Protein AF-A0A3P7NX68-F1 (afdb_monomer_lite)

Secondary structure (DSSP, 8-state):
----------EE--EE-SSTTSPPEE-GGGSTTS-TT-S-EEHHHHHHHHHTTS-S-HHHHHS-----THHHHHHHHHHHHHHH--

Radius of gyration: 24.5 Å; chains: 1; bounding box: 52×52×62 Å

Sequence (86 aa):
MSPHSFVLIPIFQILFHSAFHHGYHPITHLTKGCPVDKEFCPFETFEHRSLKFMPSNIEKECQRKEKSNRTKYTHRIRNKMWRLAI

Foldseek 3Di:
DDDPPPPPFDKDWDWDDPDPPDDTDTPQLVDPPAPVPDRIGGPVSNVVSCVVVDDPDPVVVPDDDDPPCVVVVVVVVVVVVVVVVD

Organism: Cylicostephanus goldi (NCBI:txid71465)

Structure (mmCIF, N/CA/C/O backbone):
data_AF-A0A3P7NX68-F1
#
_entry.id   AF-A0A3P7NX68-F1
#
loop_
_atom_site.group_PDB
_atom_site.id
_atom_site.type_symbol
_atom_site.label_atom_id
_atom_site.label_alt_id
_atom_site.label_comp_id
_atom_site.label_asym_id
_atom_site.label_entity_id
_atom_site.label_seq_id
_atom_site.pdbx_PDB_ins_code
_atom_site.Cartn_x
_atom_site.Cartn_y
_atom_site.Cartn_z
_atom_site.occupancy
_atom_site.B_iso_or_equiv
_atom_site.auth_seq_id
_atom_site.auth_comp_id
_atom_site.auth_asym_id
_atom_site.auth_atom_id
_atom_site.pdbx_PDB_model_num
ATOM 1 N N . MET A 1 1 ? 6.511 23.744 -33.057 1.00 40.00 1 MET A N 1
ATOM 2 C CA . MET A 1 1 ? 7.408 22.984 -32.158 1.00 40.00 1 MET A CA 1
ATOM 3 C C . MET A 1 1 ? 6.745 22.942 -30.793 1.00 40.00 1 MET A C 1
ATOM 5 O O . MET A 1 1 ? 6.827 23.917 -30.061 1.00 40.00 1 MET A O 1
ATOM 9 N N . SER A 1 2 ? 5.973 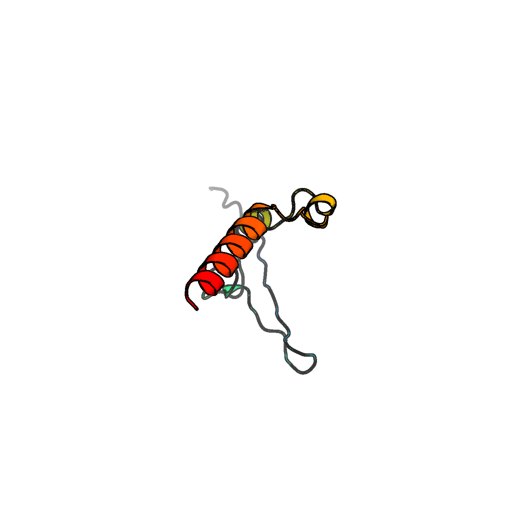21.891 -30.514 1.00 45.31 2 SER A N 1
ATOM 10 C CA . SER A 1 2 ? 5.247 21.749 -29.244 1.00 45.31 2 SER A CA 1
ATOM 11 C C . SER A 1 2 ? 6.156 21.112 -28.189 1.00 45.31 2 SER A C 1
ATOM 13 O O . SER A 1 2 ? 6.915 20.203 -28.534 1.00 45.31 2 SER A O 1
ATOM 15 N N . PRO A 1 3 ? 6.107 21.563 -26.926 1.00 57.28 3 PRO A N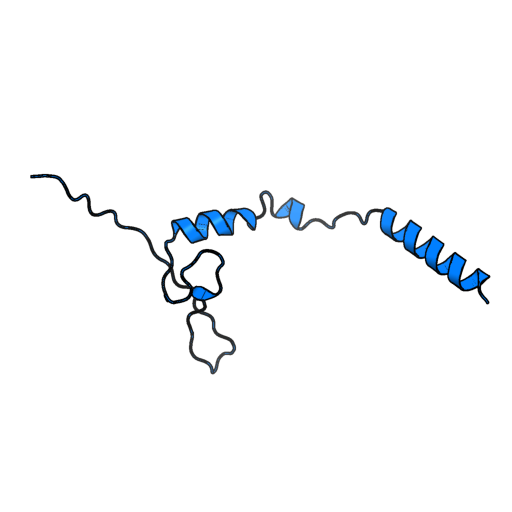 1
ATOM 16 C CA . PRO A 1 3 ? 6.96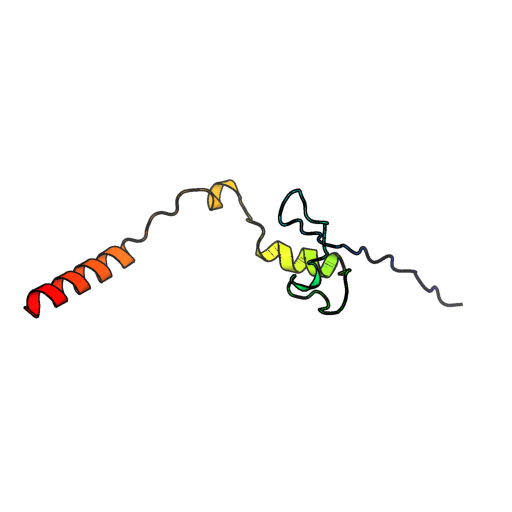7 21.044 -25.882 1.00 57.28 3 PRO A CA 1
ATOM 17 C C . PRO A 1 3 ? 6.406 19.690 -25.452 1.00 57.28 3 PRO A C 1
ATOM 19 O O . PRO A 1 3 ? 5.357 19.608 -24.818 1.00 57.28 3 PRO A O 1
ATOM 22 N N . HIS A 1 4 ? 7.092 18.606 -25.797 1.00 57.88 4 HIS A N 1
ATOM 23 C CA . HIS A 1 4 ? 6.909 17.361 -25.064 1.00 57.88 4 HIS A CA 1
ATOM 24 C C . HIS A 1 4 ? 7.588 17.555 -23.710 1.00 57.88 4 HIS A C 1
ATOM 26 O O . HIS A 1 4 ? 8.768 17.263 -23.539 1.00 57.88 4 HIS A O 1
ATOM 32 N N . SER A 1 5 ? 6.851 18.131 -22.763 1.00 56.88 5 SER A N 1
ATOM 33 C CA . SER A 1 5 ? 7.212 18.082 -21.354 1.00 56.88 5 SER A CA 1
ATOM 34 C C . SER A 1 5 ? 7.329 16.608 -20.973 1.00 56.88 5 SER A C 1
ATOM 36 O O . SER A 1 5 ? 6.326 15.903 -20.878 1.00 56.88 5 SER A O 1
ATOM 38 N N . PHE A 1 6 ? 8.557 16.118 -20.818 1.00 61.81 6 PHE A N 1
ATOM 39 C CA . PHE A 1 6 ? 8.817 14.797 -20.264 1.00 61.81 6 PHE A CA 1
ATOM 40 C C . PHE A 1 6 ? 8.368 14.815 -18.801 1.00 61.81 6 PHE A C 1
ATOM 42 O O . PHE A 1 6 ? 9.064 15.334 -17.931 1.00 61.81 6 PHE A O 1
ATOM 49 N N . VAL A 1 7 ? 7.169 14.299 -18.531 1.00 69.06 7 VAL A N 1
ATOM 50 C CA . VAL A 1 7 ? 6.690 14.093 -17.164 1.00 69.06 7 VAL A CA 1
ATOM 51 C C . VAL A 1 7 ? 7.459 12.902 -16.598 1.00 69.06 7 VAL A C 1
ATOM 53 O O . VAL A 1 7 ? 7.210 11.758 -16.973 1.00 69.06 7 VAL A O 1
ATOM 56 N N . LEU A 1 8 ? 8.430 13.169 -15.723 1.00 76.31 8 LEU A N 1
ATOM 57 C CA . LEU A 1 8 ? 9.070 12.130 -14.921 1.00 76.31 8 LEU A CA 1
ATOM 58 C C . LEU A 1 8 ? 8.043 11.624 -13.904 1.00 76.31 8 LEU A C 1
ATOM 60 O O . LEU A 1 8 ? 7.757 12.298 -12.918 1.00 76.31 8 LEU A O 1
ATOM 64 N N . ILE A 1 9 ? 7.464 10.453 -14.166 1.00 80.38 9 ILE A N 1
ATOM 65 C CA . ILE A 1 9 ? 6.546 9.793 -13.236 1.00 80.38 9 ILE A CA 1
ATOM 66 C C . ILE A 1 9 ? 7.385 8.905 -12.309 1.00 80.38 9 ILE A C 1
ATOM 68 O O . ILE A 1 9 ? 7.992 7.944 -12.793 1.00 80.38 9 ILE A O 1
ATOM 72 N N . PRO A 1 10 ? 7.438 9.186 -10.996 1.00 90.69 10 PRO A N 1
ATOM 73 C CA . PRO A 1 10 ? 8.114 8.307 -10.056 1.00 90.69 10 PRO A CA 1
ATOM 74 C C . PRO A 1 10 ? 7.435 6.932 -10.027 1.00 90.69 10 PRO A C 1
ATOM 76 O O . PRO A 1 10 ? 6.206 6.819 -9.997 1.00 90.69 10 PRO A O 1
ATOM 79 N N . ILE A 1 11 ? 8.252 5.880 -10.023 1.00 91.62 11 ILE A N 1
ATOM 80 C CA . ILE A 1 11 ? 7.822 4.481 -9.944 1.00 91.62 11 ILE A CA 1
ATOM 81 C C . ILE A 1 11 ? 8.440 3.819 -8.716 1.00 91.62 11 ILE A C 1
ATOM 83 O O . ILE A 1 11 ? 9.528 4.191 -8.283 1.00 91.62 11 ILE A O 1
ATOM 87 N N . PHE A 1 12 ? 7.757 2.822 -8.165 1.00 89.50 12 PHE A N 1
ATOM 88 C CA . PHE A 1 12 ? 8.268 2.015 -7.060 1.00 89.50 12 PHE A CA 1
ATOM 89 C C . PHE A 1 12 ? 8.082 0.520 -7.339 1.00 89.50 12 PHE A C 1
ATOM 91 O O . PHE A 1 12 ? 7.273 0.113 -8.180 1.00 89.50 12 PHE A O 1
ATOM 98 N N . GLN A 1 13 ? 8.838 -0.287 -6.598 1.00 93.75 13 GLN A N 1
ATOM 99 C CA . GLN A 1 13 ? 8.785 -1.743 -6.598 1.00 93.75 13 GLN A CA 1
ATOM 100 C C . GLN A 1 13 ? 8.860 -2.228 -5.149 1.00 93.75 13 GLN A C 1
ATOM 102 O O . GLN A 1 13 ? 9.685 -1.743 -4.374 1.00 93.75 13 GLN A O 1
ATOM 107 N N . ILE A 1 14 ? 8.001 -3.177 -4.778 1.00 92.31 14 ILE A N 1
ATOM 108 C CA . ILE A 1 14 ? 8.045 -3.818 -3.460 1.00 92.31 14 ILE A CA 1
ATOM 109 C C . ILE A 1 14 ? 8.731 -5.163 -3.618 1.00 92.31 14 ILE A C 1
ATOM 111 O O . ILE A 1 14 ? 8.268 -6.017 -4.376 1.00 92.31 14 ILE A O 1
ATOM 115 N N . LEU A 1 15 ? 9.808 -5.353 -2.864 1.00 93.50 15 LEU A N 1
ATOM 116 C CA . LEU A 1 15 ? 10.539 -6.607 -2.795 1.00 93.50 15 LEU A CA 1
ATOM 117 C C . LEU A 1 15 ? 10.205 -7.321 -1.486 1.00 93.50 15 LEU A C 1
ATOM 119 O O . LEU A 1 15 ? 10.280 -6.729 -0.410 1.00 93.50 15 LEU A O 1
ATOM 123 N N . PHE A 1 16 ? 9.843 -8.595 -1.583 1.00 94.12 16 PHE A N 1
ATOM 124 C CA . PHE A 1 16 ? 9.602 -9.464 -0.441 1.00 94.12 16 PHE A CA 1
ATOM 125 C C . PHE A 1 16 ? 10.704 -10.507 -0.318 1.00 94.12 16 PHE A C 1
ATOM 127 O O . PHE A 1 16 ? 11.240 -11.002 -1.309 1.00 94.12 16 PHE A O 1
ATOM 134 N N . HIS A 1 17 ? 11.025 -10.839 0.924 1.00 95.25 17 HIS A N 1
ATOM 135 C CA . HIS A 1 17 ? 12.040 -11.808 1.284 1.00 95.25 17 HIS A CA 1
ATOM 136 C C . HIS A 1 17 ? 11.473 -12.673 2.410 1.00 95.25 17 HIS A C 1
ATOM 138 O O . HIS A 1 17 ? 11.256 -12.191 3.520 1.00 95.25 17 HIS A O 1
ATOM 144 N N . SER A 1 18 ? 11.165 -13.934 2.103 1.00 92.25 18 SER A N 1
ATOM 145 C CA . SER A 1 18 ? 10.419 -14.824 3.003 1.00 92.25 18 SER A CA 1
ATOM 146 C C . SER A 1 18 ? 11.260 -15.382 4.152 1.00 92.25 18 SER A C 1
ATOM 148 O O . SER A 1 18 ? 10.745 -15.569 5.251 1.00 92.25 18 SER A O 1
ATOM 150 N N . ALA A 1 19 ? 12.542 -15.651 3.910 1.00 92.50 19 ALA A N 1
ATOM 151 C CA . ALA A 1 19 ? 13.516 -16.078 4.909 1.00 92.50 19 ALA A CA 1
ATOM 152 C C . ALA A 1 19 ? 14.929 -15.810 4.387 1.00 92.50 19 ALA A C 1
ATOM 154 O O . ALA A 1 19 ? 15.122 -15.760 3.178 1.00 92.50 19 ALA A O 1
ATOM 155 N N . PHE A 1 20 ? 15.907 -15.735 5.291 1.00 87.19 20 PHE A N 1
ATOM 156 C CA . PHE A 1 20 ? 17.287 -15.307 5.018 1.00 87.19 20 PHE A CA 1
ATOM 157 C C . PHE A 1 20 ? 18.027 -16.050 3.887 1.00 87.19 20 PHE A C 1
ATOM 159 O O . PHE A 1 20 ? 18.980 -15.514 3.327 1.00 87.19 20 PHE A O 1
ATOM 166 N N . HIS A 1 21 ? 17.613 -17.276 3.555 1.00 90.69 21 HIS A N 1
ATOM 167 C CA . HIS A 1 21 ? 18.184 -18.075 2.464 1.00 90.69 21 HIS A CA 1
ATOM 168 C C . HIS A 1 21 ? 17.520 -17.854 1.098 1.00 90.69 21 HIS A C 1
ATOM 170 O O . HIS A 1 21 ? 17.986 -18.396 0.096 1.00 90.69 21 HIS A O 1
ATOM 176 N N . HIS A 1 22 ? 16.414 -17.118 1.035 1.00 90.19 22 HIS A N 1
ATOM 177 C CA . HIS A 1 22 ? 15.686 -16.873 -0.205 1.00 90.19 22 HIS A CA 1
ATOM 178 C C . HIS A 1 22 ? 16.123 -15.556 -0.845 1.00 90.19 22 HIS A C 1
ATOM 180 O O . HIS A 1 22 ? 16.533 -14.626 -0.169 1.00 90.19 22 HIS A O 1
ATOM 186 N N . GLY A 1 23 ? 16.038 -15.450 -2.169 1.00 93.06 23 GLY A N 1
ATOM 187 C CA . GLY A 1 23 ? 16.221 -14.164 -2.840 1.00 93.06 23 GLY A CA 1
ATOM 188 C C . GLY A 1 23 ? 15.061 -13.208 -2.550 1.00 93.06 23 GLY A C 1
ATOM 189 O O . GLY A 1 23 ? 13.939 -13.631 -2.254 1.00 93.06 23 GLY A O 1
ATOM 190 N N . TYR A 1 24 ? 15.321 -11.907 -2.682 1.00 94.81 24 TYR A N 1
ATOM 191 C CA . TYR A 1 24 ? 14.240 -10.935 -2.824 1.00 94.81 24 TYR A CA 1
ATOM 192 C C . TYR A 1 24 ? 13.465 -11.219 -4.112 1.00 94.81 24 TYR A C 1
ATOM 194 O O . TYR A 1 24 ? 14.068 -11.499 -5.146 1.00 94.81 24 TYR A O 1
ATOM 202 N N . HIS A 1 25 ? 12.141 -11.122 -4.065 1.00 92.50 25 HIS A N 1
ATOM 203 C CA . HIS A 1 25 ? 11.295 -11.231 -5.249 1.00 92.50 25 HIS A CA 1
ATOM 204 C C . HIS A 1 25 ? 10.199 -10.160 -5.245 1.00 92.50 25 HIS A C 1
ATOM 206 O O . HIS A 1 25 ? 9.741 -9.741 -4.176 1.00 92.50 25 HIS A O 1
ATOM 212 N N . PRO A 1 26 ? 9.787 -9.675 -6.427 1.00 92.69 26 PRO A N 1
ATOM 213 C CA . PRO A 1 26 ? 8.823 -8.593 -6.525 1.00 92.69 26 PRO A CA 1
ATOM 214 C C . PRO A 1 26 ? 7.410 -9.052 -6.152 1.00 92.69 26 PRO A C 1
ATOM 216 O O . PRO A 1 26 ? 6.889 -10.028 -6.689 1.00 92.69 26 PRO A O 1
ATOM 219 N N . ILE A 1 27 ? 6.757 -8.289 -5.275 1.00 92.62 27 ILE A N 1
ATOM 220 C CA . ILE A 1 27 ? 5.352 -8.485 -4.880 1.00 92.62 27 ILE A CA 1
ATOM 221 C C . ILE A 1 27 ? 4.469 -7.277 -5.210 1.00 92.62 27 ILE A C 1
ATOM 223 O O . ILE A 1 27 ? 3.324 -7.210 -4.772 1.00 92.62 27 ILE A O 1
ATOM 227 N N . THR A 1 28 ? 4.975 -6.319 -5.993 1.00 92.38 28 THR A N 1
ATOM 228 C CA . THR A 1 28 ? 4.243 -5.103 -6.394 1.00 92.38 28 THR A CA 1
ATOM 229 C C . THR A 1 28 ? 2.885 -5.414 -7.034 1.00 92.38 28 THR A C 1
ATOM 231 O O . THR A 1 28 ? 1.914 -4.698 -6.806 1.00 92.38 28 THR A O 1
ATOM 234 N N . HIS A 1 29 ? 2.787 -6.521 -7.776 1.00 89.12 29 HIS A N 1
ATOM 235 C CA . HIS A 1 29 ? 1.548 -6.985 -8.409 1.00 89.12 29 HIS A CA 1
ATOM 236 C C . HIS A 1 29 ? 0.440 -7.351 -7.399 1.00 89.12 29 HIS A C 1
ATOM 238 O O . HIS A 1 29 ? -0.739 -7.350 -7.748 1.00 89.12 29 HIS A O 1
ATOM 244 N N . LEU A 1 30 ? 0.789 -7.639 -6.137 1.00 89.44 30 LEU A N 1
ATOM 245 C CA . LEU A 1 30 ? -0.177 -7.900 -5.062 1.00 89.44 30 LEU A CA 1
ATOM 246 C C . LEU A 1 30 ? -0.802 -6.609 -4.512 1.00 89.44 30 LEU A C 1
ATOM 248 O O . LEU A 1 30 ? -1.830 -6.646 -3.828 1.00 89.44 30 LEU A O 1
ATOM 252 N N . THR A 1 31 ? -0.202 -5.450 -4.786 1.00 88.50 31 THR A N 1
ATOM 253 C CA . THR A 1 31 ? -0.727 -4.158 -4.353 1.00 88.50 31 THR A CA 1
ATOM 254 C C . THR A 1 31 ? -1.941 -3.768 -5.194 1.00 88.50 31 THR A C 1
ATOM 256 O O . THR A 1 31 ? -1.869 -3.598 -6.409 1.00 88.50 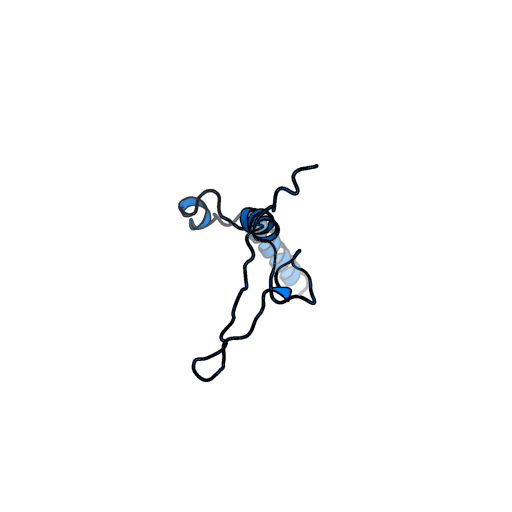31 THR A O 1
ATOM 259 N N . LYS A 1 32 ? -3.090 -3.579 -4.535 1.00 85.50 32 LYS A N 1
ATOM 260 C CA . LYS A 1 32 ? -4.345 -3.221 -5.210 1.00 85.50 32 LYS A CA 1
ATOM 261 C C . LYS A 1 32 ? -4.210 -1.925 -6.011 1.00 85.50 32 LYS A C 1
ATOM 263 O O . LYS A 1 32 ? -3.915 -0.876 -5.446 1.00 85.50 32 LYS A O 1
ATOM 268 N N . GLY A 1 33 ? -4.555 -1.991 -7.295 1.00 84.88 33 GLY A N 1
ATOM 269 C CA . GLY A 1 33 ? -4.499 -0.855 -8.218 1.00 84.88 33 GLY A CA 1
ATOM 270 C C . GLY A 1 33 ? -3.199 -0.771 -9.016 1.00 84.88 33 GLY A C 1
ATOM 271 O O . GLY A 1 33 ? -3.162 -0.026 -9.989 1.00 84.88 33 GLY A O 1
ATOM 272 N N . CYS A 1 34 ? -2.177 -1.551 -8.660 1.00 86.81 34 CYS A N 1
ATOM 273 C CA . CYS A 1 34 ? -0.992 -1.707 -9.491 1.00 86.81 34 CYS A CA 1
ATOM 274 C C . CYS A 1 34 ? -1.253 -2.703 -10.639 1.00 86.81 34 CYS A C 1
ATOM 276 O O . CYS A 1 34 ? -2.133 -3.563 -10.520 1.00 86.81 34 CYS A O 1
ATOM 278 N N . PRO A 1 35 ? -0.525 -2.592 -11.764 1.00 85.00 35 PRO A N 1
ATOM 279 C CA . PRO A 1 35 ? -0.672 -3.518 -12.881 1.00 85.00 35 PRO A CA 1
ATOM 280 C C . PRO A 1 35 ? -0.263 -4.935 -12.459 1.00 85.00 35 PRO A C 1
ATOM 282 O O . PRO A 1 35 ? 0.796 -5.114 -11.863 1.00 85.00 35 PRO A O 1
ATOM 285 N N . VAL A 1 36 ? -1.086 -5.931 -12.793 1.00 76.31 36 VAL A N 1
ATOM 286 C CA . VAL A 1 36 ? -0.848 -7.340 -12.419 1.00 76.31 36 VAL A CA 1
ATOM 287 C C . VAL A 1 36 ? 0.401 -7.898 -13.107 1.00 76.31 36 VAL A C 1
ATOM 289 O O . VAL A 1 36 ? 1.151 -8.662 -12.509 1.00 76.31 36 VAL A O 1
ATOM 292 N N . ASP A 1 37 ? 0.666 -7.436 -14.329 1.00 75.44 37 ASP A N 1
ATOM 293 C CA . ASP A 1 37 ? 1.723 -7.978 -15.187 1.00 75.44 37 ASP A CA 1
ATOM 294 C C . ASP A 1 37 ? 3.026 -7.161 -15.139 1.00 75.44 37 ASP A C 1
ATOM 296 O O . ASP A 1 37 ? 3.905 -7.346 -15.980 1.00 75.44 37 ASP A O 1
ATOM 300 N N . LYS A 1 38 ? 3.154 -6.199 -14.209 1.00 74.94 38 LYS A N 1
ATOM 301 C CA . LYS A 1 38 ? 4.326 -5.312 -14.133 1.00 74.94 38 LYS A CA 1
ATOM 302 C C . LYS A 1 38 ? 4.974 -5.337 -12.757 1.00 74.94 38 LYS A C 1
ATOM 304 O O . LYS A 1 38 ? 4.315 -5.277 -11.725 1.00 74.94 38 LYS A O 1
ATOM 309 N N . GLU A 1 39 ? 6.301 -5.339 -12.761 1.00 83.75 39 GLU A N 1
ATOM 310 C CA . GLU A 1 39 ? 7.112 -5.277 -11.542 1.00 83.75 39 GLU A CA 1
ATOM 311 C C . GLU A 1 39 ? 7.104 -3.887 -10.887 1.00 83.75 39 GLU A C 1
ATOM 313 O O . GLU A 1 39 ? 7.306 -3.766 -9.675 1.00 83.75 39 GLU A O 1
ATOM 318 N N . PHE A 1 40 ? 6.831 -2.849 -11.682 1.00 89.81 40 PHE A N 1
ATOM 319 C CA . PHE A 1 40 ? 6.820 -1.450 -11.270 1.00 89.81 40 PHE A CA 1
ATOM 320 C C . PHE A 1 40 ? 5.407 -0.880 -11.270 1.00 89.81 40 PHE A C 1
ATOM 322 O O . PHE A 1 40 ? 4.600 -1.159 -12.162 1.00 89.81 40 PHE A O 1
ATOM 329 N N . CYS A 1 41 ? 5.134 -0.018 -10.297 1.00 90.31 41 CYS A N 1
ATOM 330 C CA . CYS A 1 41 ? 3.866 0.680 -10.171 1.00 90.31 41 CYS A CA 1
ATOM 331 C C . CYS A 1 41 ? 4.098 2.196 -10.042 1.00 90.31 41 CYS A C 1
ATOM 333 O O . CYS A 1 41 ? 5.091 2.608 -9.432 1.00 90.31 41 CYS A O 1
ATOM 335 N N . PRO A 1 42 ? 3.224 3.046 -10.618 1.00 91.00 42 P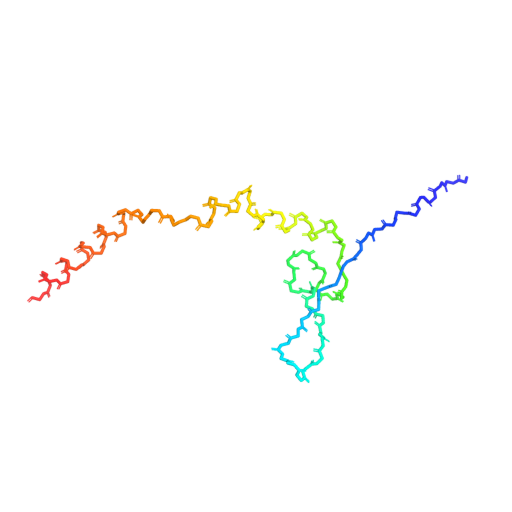RO A N 1
ATOM 336 C CA . PRO A 1 42 ? 3.305 4.490 -10.427 1.00 91.00 42 PRO A CA 1
ATOM 337 C C . PRO A 1 42 ? 3.169 4.851 -8.948 1.00 91.00 42 PRO A C 1
ATOM 339 O O . PRO A 1 42 ? 2.245 4.389 -8.273 1.00 91.00 42 PRO A O 1
ATOM 342 N N . PHE A 1 43 ? 4.060 5.703 -8.449 1.00 90.06 43 PHE A N 1
ATOM 343 C CA . PHE A 1 43 ? 4.081 6.107 -7.044 1.00 90.06 43 PHE A CA 1
ATOM 344 C C . PHE A 1 43 ? 2.755 6.734 -6.596 1.00 90.06 43 PHE A C 1
ATOM 346 O O . PHE A 1 43 ? 2.225 6.352 -5.560 1.00 90.06 43 PHE A O 1
ATOM 353 N N . GLU A 1 44 ? 2.159 7.599 -7.419 1.00 90.31 44 GLU A N 1
ATOM 354 C CA . GLU A 1 44 ? 0.876 8.257 -7.124 1.00 90.31 44 GLU A CA 1
ATOM 355 C C . GLU A 1 44 ? -0.262 7.249 -6.879 1.00 90.31 44 GLU A C 1
ATOM 357 O O . GLU A 1 44 ? -1.084 7.409 -5.974 1.00 90.31 44 GLU A O 1
ATOM 362 N N . THR A 1 45 ? -0.283 6.153 -7.647 1.00 89.69 45 THR A N 1
ATOM 363 C CA . THR A 1 45 ? -1.280 5.086 -7.470 1.00 89.69 45 THR A CA 1
ATOM 364 C C . THR A 1 45 ? -1.128 4.420 -6.105 1.00 89.69 45 THR A C 1
ATOM 366 O O . THR A 1 45 ? -2.121 4.147 -5.425 1.00 89.69 45 THR A O 1
ATOM 369 N N . PHE A 1 46 ? 0.110 4.172 -5.690 1.00 89.56 46 PHE A N 1
ATOM 370 C CA . PHE A 1 46 ? 0.406 3.580 -4.394 1.00 89.56 46 PHE A CA 1
ATOM 371 C C . PHE A 1 46 ? 0.143 4.524 -3.236 1.00 89.56 46 PHE A C 1
ATOM 373 O O . PHE A 1 46 ? -0.472 4.100 -2.261 1.00 89.56 46 PHE A O 1
ATOM 380 N N . GLU A 1 47 ? 0.557 5.783 -3.341 1.00 90.94 47 GLU A N 1
ATOM 381 C CA . GLU A 1 47 ? 0.351 6.797 -2.313 1.00 90.94 47 GLU A CA 1
ATOM 382 C C . GLU A 1 47 ? -1.142 6.955 -2.012 1.00 90.94 47 GLU A C 1
ATOM 384 O O . GLU A 1 47 ? -1.575 6.700 -0.887 1.00 90.94 47 GLU A O 1
ATOM 389 N N . HIS A 1 48 ? -1.959 7.235 -3.032 1.00 92.06 48 HIS A N 1
ATOM 390 C CA . HIS A 1 48 ? -3.402 7.422 -2.869 1.00 92.06 48 HIS A CA 1
ATOM 391 C C . HIS A 1 48 ? -4.059 6.195 -2.213 1.00 92.06 48 HIS A C 1
ATOM 393 O O . HIS A 1 48 ? -4.876 6.312 -1.297 1.00 92.06 48 HIS A O 1
ATOM 399 N N . ARG A 1 49 ? -3.679 4.982 -2.629 1.00 90.38 49 ARG A N 1
ATOM 400 C CA . ARG A 1 49 ? -4.222 3.748 -2.043 1.00 90.38 49 ARG A CA 1
ATOM 401 C C . ARG A 1 49 ? -3.755 3.521 -0.609 1.00 90.38 49 ARG A C 1
ATOM 403 O O . ARG A 1 49 ? -4.558 3.075 0.212 1.00 90.38 49 ARG A O 1
ATOM 410 N N . SER A 1 50 ? -2.496 3.821 -0.311 1.00 90.06 50 SER A N 1
ATOM 411 C CA . SER A 1 50 ? -1.881 3.600 0.999 1.00 90.06 50 SER A CA 1
ATOM 412 C C . SER A 1 50 ? -2.410 4.568 2.052 1.00 90.06 50 SER A C 1
ATOM 414 O O . SER A 1 50 ? -2.608 4.161 3.196 1.00 90.06 50 SER A O 1
ATOM 416 N N . LEU A 1 51 ? -2.750 5.802 1.665 1.00 91.94 51 LEU A N 1
ATOM 417 C CA . LEU A 1 51 ? -3.314 6.818 2.562 1.00 91.94 51 LEU A CA 1
ATOM 418 C C . LEU A 1 51 ? -4.566 6.339 3.308 1.00 91.94 51 LEU A C 1
ATOM 420 O O . LEU A 1 51 ? -4.747 6.674 4.473 1.00 91.94 51 LEU A O 1
ATOM 424 N N . LYS A 1 52 ? -5.398 5.490 2.690 1.00 90.69 52 LYS A N 1
ATOM 425 C CA . LYS A 1 52 ? -6.588 4.921 3.349 1.00 90.69 52 LYS A CA 1
ATOM 426 C C . LYS A 1 52 ? -6.247 4.042 4.560 1.00 90.69 52 LYS A C 1
ATOM 428 O O . LYS A 1 52 ? -7.079 3.873 5.448 1.00 90.69 52 LYS A O 1
ATOM 433 N N . PHE A 1 53 ? -5.064 3.438 4.562 1.00 90.94 53 PHE A N 1
ATOM 434 C CA . PHE A 1 53 ? -4.597 2.551 5.625 1.00 90.94 53 PHE A CA 1
ATOM 435 C C . PHE A 1 53 ? -3.670 3.263 6.612 1.00 90.94 53 PHE A C 1
ATOM 437 O O . PHE A 1 53 ? -3.343 2.687 7.649 1.00 90.94 53 PHE A O 1
ATOM 444 N N . MET A 1 54 ? -3.255 4.499 6.316 1.00 92.12 54 MET A N 1
ATOM 445 C CA . MET A 1 54 ? -2.458 5.284 7.245 1.00 92.12 54 MET A CA 1
ATOM 446 C C . MET A 1 54 ? -3.330 5.786 8.402 1.00 92.12 54 MET A C 1
ATOM 448 O O . MET A 1 54 ? -4.381 6.388 8.171 1.00 92.12 54 MET A O 1
ATOM 452 N N . PRO A 1 55 ? -2.911 5.566 9.658 1.00 93.06 55 PRO A N 1
ATOM 453 C CA . PRO A 1 55 ? -3.640 6.079 10.804 1.00 93.06 55 PRO A CA 1
ATOM 454 C C . PRO A 1 55 ? -3.540 7.604 10.832 1.00 93.06 55 PRO A C 1
ATOM 456 O O . PRO A 1 55 ? -2.448 8.163 10.776 1.00 93.06 55 PRO A O 1
ATOM 459 N N . SER A 1 56 ? -4.672 8.292 10.988 1.00 92.62 56 SER A N 1
ATOM 460 C CA . SER A 1 56 ? -4.668 9.753 11.159 1.00 92.62 56 SER A CA 1
ATOM 461 C C . SER A 1 56 ? -4.040 10.179 12.490 1.00 92.62 56 SER A C 1
ATOM 463 O O . SER A 1 56 ? -3.505 11.276 12.606 1.00 92.62 56 SER A O 1
ATOM 465 N N . ASN A 1 57 ? -4.113 9.320 13.512 1.00 93.06 57 ASN A N 1
ATOM 466 C CA . ASN A 1 57 ? -3.442 9.510 14.793 1.00 93.06 57 ASN A CA 1
ATOM 467 C C . ASN A 1 57 ? -3.022 8.142 15.349 1.00 93.06 57 ASN A C 1
ATOM 469 O O . ASN A 1 57 ? -3.866 7.355 15.784 1.00 93.06 57 ASN A O 1
ATOM 473 N N . ILE A 1 58 ? -1.714 7.868 15.316 1.00 92.50 58 ILE A N 1
ATOM 474 C CA . ILE A 1 58 ? -1.150 6.584 15.749 1.00 92.50 58 ILE A CA 1
ATOM 475 C C . ILE A 1 58 ? -1.378 6.325 17.242 1.00 92.50 58 ILE A C 1
ATOM 477 O O . ILE A 1 58 ? -1.692 5.203 17.623 1.00 92.50 58 ILE A O 1
ATOM 481 N N . GLU A 1 59 ? -1.304 7.355 18.088 1.00 93.50 59 GLU A N 1
ATOM 482 C CA . GLU A 1 59 ? -1.497 7.216 19.534 1.00 93.50 59 GLU A CA 1
ATOM 483 C C . GLU A 1 59 ? -2.922 6.761 19.859 1.00 93.50 59 GLU A C 1
ATOM 485 O O . GLU A 1 59 ? -3.114 5.830 20.639 1.00 93.50 59 GLU A O 1
ATOM 490 N N . LYS A 1 60 ? -3.928 7.364 19.215 1.00 90.31 60 LYS A N 1
ATOM 491 C CA . LYS A 1 60 ? -5.342 7.007 19.397 1.00 90.31 60 LYS A CA 1
ATOM 492 C C . LYS A 1 60 ? -5.677 5.627 18.839 1.00 90.31 60 LYS A C 1
ATOM 494 O O . LYS A 1 60 ? -6.425 4.896 19.479 1.00 90.31 60 LYS A O 1
ATOM 499 N N . GLU A 1 61 ? -5.152 5.255 17.672 1.00 89.94 61 GLU A N 1
ATOM 500 C CA . GLU A 1 61 ? -5.401 3.919 17.100 1.00 89.94 61 GLU A CA 1
ATOM 501 C C . GLU A 1 61 ? -4.741 2.802 17.922 1.00 89.94 61 GLU A C 1
ATOM 503 O O . GLU A 1 61 ? -5.298 1.707 18.024 1.00 89.94 61 GLU A O 1
ATOM 508 N N . CYS A 1 62 ? -3.601 3.085 18.561 1.00 90.94 62 CYS A N 1
ATOM 509 C CA . CYS A 1 62 ? -2.918 2.155 19.462 1.00 90.94 62 CYS A CA 1
ATOM 510 C C . CYS A 1 62 ? -3.595 2.020 20.836 1.00 90.94 62 CYS A C 1
ATOM 512 O O . CYS A 1 62 ? -3.344 1.045 21.549 1.00 90.94 62 CYS A O 1
ATOM 514 N N . GLN A 1 63 ? -4.449 2.968 21.237 1.00 91.44 63 GLN A N 1
ATOM 515 C CA . GLN A 1 63 ? -5.165 2.875 22.506 1.00 91.44 63 GLN A CA 1
ATOM 516 C C . GLN A 1 63 ? -6.146 1.700 22.506 1.00 91.44 63 GLN A C 1
ATOM 518 O O . GLN A 1 63 ? -6.828 1.389 21.525 1.00 91.44 63 GLN A O 1
ATOM 523 N N . ARG A 1 64 ? -6.250 1.037 23.662 1.00 86.44 64 ARG A N 1
ATOM 524 C CA . ARG A 1 64 ? -7.180 -0.075 23.856 1.00 86.44 64 ARG A CA 1
ATOM 525 C C . ARG A 1 64 ? -8.612 0.419 23.656 1.00 86.44 64 ARG A C 1
ATOM 527 O O . ARG A 1 64 ? -9.155 1.109 24.511 1.00 86.44 64 ARG A O 1
ATOM 534 N N . LYS A 1 65 ? -9.243 0.002 22.556 1.00 83.12 65 LYS A N 1
ATOM 535 C CA . LYS A 1 65 ? -10.659 0.289 22.294 1.00 83.12 65 LYS A CA 1
ATOM 536 C C . LYS A 1 65 ? -11.506 -0.324 23.411 1.00 83.12 65 LYS A C 1
ATOM 538 O O . LYS A 1 65 ? -11.384 -1.519 23.711 1.00 83.12 65 LYS A O 1
ATOM 543 N N . GLU A 1 66 ? -12.350 0.487 24.047 1.00 79.12 66 GLU A N 1
ATOM 544 C CA . GLU A 1 66 ? -13.297 -0.023 25.032 1.00 79.12 66 GLU A CA 1
ATOM 545 C C . GLU A 1 66 ? -14.209 -1.049 24.359 1.00 79.12 66 GLU A C 1
ATOM 547 O O . GLU A 1 66 ? -14.825 -0.803 23.318 1.00 79.12 66 GLU A O 1
ATOM 552 N N . LYS A 1 67 ? -14.273 -2.254 24.931 1.00 69.44 67 LYS A N 1
ATOM 553 C CA . LYS A 1 67 ? -15.150 -3.299 24.406 1.00 69.44 67 LYS A CA 1
ATOM 554 C C . LYS A 1 67 ? -16.593 -2.849 24.617 1.00 69.44 67 LYS A C 1
ATOM 556 O O . LYS A 1 67 ? -17.052 -2.792 25.755 1.00 69.44 67 LYS A O 1
ATOM 561 N N . SER A 1 68 ? -17.318 -2.588 23.530 1.00 67.44 68 SER A N 1
ATOM 562 C CA . SER A 1 68 ? -18.761 -2.350 23.592 1.00 67.44 68 SER A CA 1
ATOM 563 C C . SER A 1 68 ? -19.449 -3.492 24.347 1.00 67.44 68 SER A C 1
ATOM 565 O O . SER A 1 68 ? -19.277 -4.666 24.015 1.00 67.44 68 SER A O 1
ATOM 567 N N . ASN A 1 69 ? -20.280 -3.158 25.336 1.00 64.00 69 ASN A N 1
ATOM 568 C CA . ASN A 1 69 ? -21.080 -4.142 26.071 1.00 64.00 69 ASN A CA 1
ATOM 569 C C . ASN A 1 69 ? -22.118 -4.868 25.184 1.00 64.00 69 ASN A C 1
ATOM 571 O O . ASN A 1 69 ? -22.732 -5.835 25.643 1.00 64.00 69 ASN A O 1
ATOM 575 N N . ARG A 1 70 ? -22.296 -4.467 23.911 1.00 60.31 70 ARG A N 1
ATOM 576 C CA . ARG A 1 70 ? -23.233 -5.106 22.970 1.00 60.31 70 ARG A CA 1
ATOM 577 C C . ARG A 1 70 ? -22.955 -6.598 22.764 1.00 60.31 70 ARG A C 1
ATOM 579 O O . ARG A 1 70 ? -23.901 -7.378 22.757 1.00 60.31 70 ARG A O 1
ATOM 586 N N . THR A 1 71 ? -21.692 -7.025 22.686 1.00 58.78 71 THR A N 1
ATOM 587 C CA . THR A 1 71 ? -21.343 -8.452 22.510 1.00 58.78 71 THR A CA 1
ATOM 588 C C . THR A 1 71 ? -21.518 -9.287 23.781 1.00 58.78 71 THR A C 1
ATOM 590 O O . THR A 1 71 ? -21.752 -10.494 23.696 1.00 58.78 71 THR A O 1
ATOM 593 N N . LYS A 1 72 ? -21.470 -8.671 24.973 1.00 57.44 72 LYS A N 1
ATOM 594 C CA . LYS A 1 72 ? -21.761 -9.369 26.239 1.00 57.44 72 LYS A CA 1
ATOM 595 C C . LYS A 1 72 ? -23.246 -9.715 26.370 1.00 57.44 72 LYS A C 1
ATOM 597 O O . LYS A 1 72 ? -23.560 -10.797 26.863 1.00 57.44 72 LYS A O 1
ATOM 602 N N . TYR A 1 73 ? -24.146 -8.836 25.921 1.00 60.25 73 TYR A N 1
ATOM 603 C CA . TYR A 1 73 ? -25.593 -9.076 25.972 1.00 60.25 73 TYR A CA 1
ATOM 604 C C . TYR A 1 73 ? -25.996 -10.293 25.127 1.00 60.25 73 TYR A C 1
ATOM 606 O O . TYR A 1 73 ? -26.612 -11.227 25.642 1.00 60.25 73 TYR A O 1
ATOM 614 N N . THR A 1 74 ? -25.554 -10.344 23.867 1.00 58.53 74 THR A N 1
ATOM 615 C CA . THR A 1 74 ? -25.844 -11.458 22.950 1.00 58.53 74 THR A CA 1
ATOM 616 C C . THR A 1 74 ? -25.279 -12.791 23.443 1.00 58.53 74 THR A C 1
ATOM 618 O O . THR A 1 74 ? -25.959 -13.811 23.352 1.00 58.53 74 THR A O 1
ATOM 621 N N . HIS A 1 75 ? -24.080 -12.802 24.040 1.00 58.12 75 HIS A N 1
ATOM 622 C CA . HIS A 1 75 ? -23.496 -14.021 24.615 1.00 58.12 75 HIS A CA 1
ATOM 623 C C . HIS A 1 75 ? -24.287 -14.533 25.833 1.00 58.12 75 HIS A C 1
ATOM 625 O O . HIS A 1 75 ? -24.507 -15.736 25.981 1.00 58.12 75 HIS A O 1
ATOM 631 N N . ARG A 1 76 ? -24.769 -13.625 26.694 1.00 59.81 76 ARG A N 1
ATOM 632 C CA . ARG A 1 76 ? -25.567 -13.982 27.878 1.00 59.81 76 ARG A CA 1
ATOM 633 C C . ARG A 1 76 ? -26.940 -14.545 27.499 1.00 59.81 76 ARG A C 1
ATOM 635 O O . ARG A 1 76 ? -27.381 -15.502 28.128 1.00 59.81 76 ARG A O 1
ATOM 642 N N . ILE A 1 77 ? -27.584 -13.986 26.469 1.00 61.62 77 ILE A N 1
ATOM 643 C CA . ILE A 1 77 ? -28.869 -14.479 25.941 1.00 61.62 77 ILE A CA 1
ATOM 644 C C . ILE A 1 77 ? -28.695 -15.871 25.333 1.00 61.62 77 ILE A C 1
ATOM 646 O O . ILE A 1 77 ? -29.441 -16.782 25.688 1.00 61.62 77 ILE A O 1
ATOM 650 N N . ARG A 1 78 ? -27.667 -16.066 24.495 1.00 60.91 78 ARG A N 1
ATOM 651 C CA . ARG A 1 78 ? -27.390 -17.365 23.869 1.00 60.91 78 ARG A CA 1
ATOM 652 C C . ARG A 1 78 ? -27.175 -18.450 24.926 1.00 60.91 78 ARG A C 1
ATOM 654 O O . ARG A 1 78 ? -27.829 -19.483 24.874 1.00 60.91 78 ARG A O 1
ATOM 661 N N . ASN A 1 79 ? -26.348 -18.188 25.940 1.00 62.78 79 ASN A N 1
ATOM 662 C CA . ASN A 1 79 ? -26.103 -19.146 27.025 1.00 62.78 79 ASN A CA 1
ATOM 663 C C . ASN A 1 79 ? -27.334 -19.417 27.903 1.00 62.78 79 ASN A C 1
ATOM 665 O O . ASN A 1 79 ? -27.444 -20.508 28.455 1.00 62.78 79 ASN A O 1
ATOM 669 N N . LYS A 1 80 ? -28.251 -18.451 28.048 1.00 66.19 80 LYS A N 1
ATOM 670 C CA . LYS A 1 80 ? -29.539 -18.680 28.716 1.00 66.19 80 LYS A CA 1
ATOM 671 C C . LYS A 1 80 ? -30.456 -19.577 27.885 1.00 66.19 80 LYS A C 1
ATOM 673 O O . LYS A 1 80 ? -31.018 -20.503 28.450 1.00 66.19 80 LYS A O 1
ATOM 678 N N . MET A 1 81 ? -30.569 -19.348 26.574 1.00 59.94 81 MET A N 1
ATOM 679 C CA . MET A 1 81 ? -31.380 -20.199 25.692 1.00 59.94 81 MET A CA 1
ATOM 680 C C . MET A 1 81 ? -30.902 -21.655 25.693 1.00 59.94 81 MET A C 1
ATOM 682 O O . MET A 1 81 ? -31.723 -22.548 25.851 1.00 59.94 81 MET A O 1
ATOM 686 N N . TRP A 1 82 ? -29.590 -21.901 25.604 1.00 58.25 82 TRP A N 1
ATOM 687 C CA . TRP A 1 82 ? -29.049 -23.269 2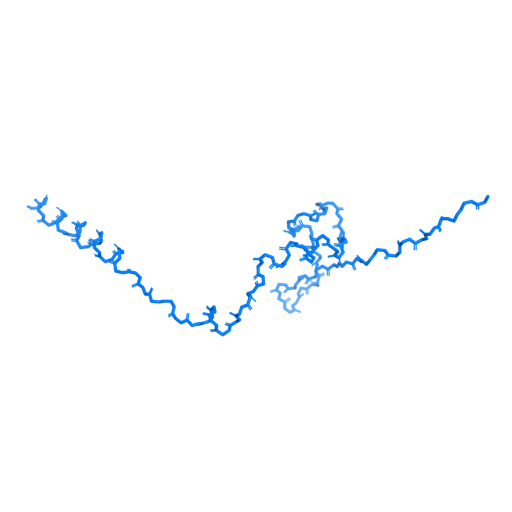5.643 1.00 58.25 82 TRP A CA 1
ATOM 688 C C . TRP A 1 82 ? -29.323 -24.001 26.964 1.00 58.25 82 TRP A C 1
ATOM 690 O O . TRP A 1 82 ? -29.493 -25.211 26.953 1.00 58.25 82 TRP A O 1
ATOM 700 N N . ARG A 1 83 ? -29.393 -23.289 28.098 1.00 59.00 83 ARG A N 1
ATOM 701 C CA . ARG A 1 83 ? -29.718 -23.896 29.403 1.00 59.00 83 ARG A CA 1
ATOM 702 C C . ARG A 1 83 ? -31.202 -24.173 29.618 1.00 59.00 83 ARG A C 1
ATOM 704 O O . ARG A 1 83 ? -31.519 -24.920 30.525 1.00 59.00 83 ARG A O 1
ATOM 711 N N . LEU A 1 84 ? -32.085 -23.526 28.860 1.00 65.06 84 LEU A N 1
ATOM 712 C CA . LEU A 1 84 ? -33.535 -23.739 28.938 1.00 65.06 84 LEU A CA 1
ATOM 713 C C . LEU A 1 84 ? -34.023 -24.805 27.944 1.00 65.06 84 LEU A C 1
ATOM 715 O O . LEU A 1 84 ? -35.205 -25.124 27.932 1.00 65.06 84 LEU A O 1
ATOM 719 N N . ALA A 1 85 ? -33.129 -25.304 27.088 1.00 58.03 85 ALA A N 1
ATOM 720 C CA . ALA A 1 85 ? -33.396 -26.344 26.097 1.00 58.03 85 ALA A CA 1
ATOM 721 C C . ALA A 1 85 ? -32.888 -27.740 26.529 1.00 58.03 85 ALA A C 1
ATOM 723 O O . ALA A 1 85 ? -32.938 -28.671 25.728 1.00 58.03 85 ALA A O 1
ATOM 724 N N . ILE A 1 86 ? -32.378 -27.859 27.762 1.00 52.28 86 ILE A N 1
ATOM 725 C CA . ILE A 1 86 ? -31.997 -29.098 28.466 1.00 52.28 86 ILE A CA 1
ATOM 726 C C . ILE A 1 86 ? -32.935 -29.216 29.664 1.00 52.28 86 ILE A C 1
ATOM 728 O O . ILE A 1 86 ? -33.428 -30.335 29.909 1.00 52.28 86 ILE A O 1
#

pLDDT: mean 79.89, std 14.78, range [40.0, 95.25]

InterPro domains:
  IPR029033 Histidine phosphatase superfamily [G3DSA:3.40.50.1240] (9-76)